Protein AF-A0A7V5NYG4-F1 (afdb_monomer)

Mean predicted aligned error: 10.07 Å

Radius of gyration: 20.03 Å; Cα contacts (8 Å, |Δi|>4): 66; chains: 1; bounding box: 36×22×54 Å

InterPro domains:
  IPR010766 DRTGG [PF07085] (1-54)
  IPR028979 HPr(Ser) kinase/phosphorylase-like, N-terminal domain superfamily [G3DSA:3.40.1390.20] (1-75)
  IPR028979 HPr(Ser) kinase/phosphorylase-like, N-terminal domain superfamily [SSF75138] (2-58)

Sequence (89 aa):
SDIQLAALETGARCLLLTGGLYPNEIILSRAEEAGVPVLVVEGDTYTVARKVERYSSQAPLRHPLKVKRAQDLFRQHLPEELLCEFLGI

pLDDT: mean 87.35, std 9.15, range [62.06, 96.75]

Organism: NCBI:txid501497

Foldseek 3Di:
DVVLVVCLVVLPQEAEAELQDDDDPVSVVSCVVSVHYYHYYNHDPVVVVVVVVVCVVPPDCPPPVSVVVVVVVCVVPPDPVVVCVVVVD

Solvent-accessible surface area (backbone atoms only — not comparable to full-atom values): 5328 Å² total; per-residue (Å²): 113,65,70,62,54,51,39,58,76,73,64,46,80,55,48,80,35,49,59,53,56,77,76,56,67,70,57,52,54,51,25,58,77,68,70,28,53,76,46,73,36,66,52,50,62,68,64,48,52,55,51,52,54,54,54,65,76,62,60,70,76,74,48,68,69,55,42,51,52,48,54,53,49,42,68,73,75,45,62,67,67,62,52,29,63,73,72,73,97

Secondary structure (DSSP, 8-state):
-HHHHHHHHTT-S-EEE-TT-PPPHHHHHHHHHTT--EEE-SS-HHHHHHHHHHHHHT--TTSHHHHHHHHHHHHHHS-HHHHHHHHT-

Structure (mmCIF, N/CA/C/O backbone):
data_AF-A0A7V5NYG4-F1
#
_entry.id   AF-A0A7V5NYG4-F1
#
loop_
_atom_site.group_PDB
_atom_site.id
_atom_site.type_symbol
_atom_site.label_atom_id
_atom_site.label_alt_id
_atom_site.label_comp_id
_atom_site.label_asym_id
_atom_site.label_entity_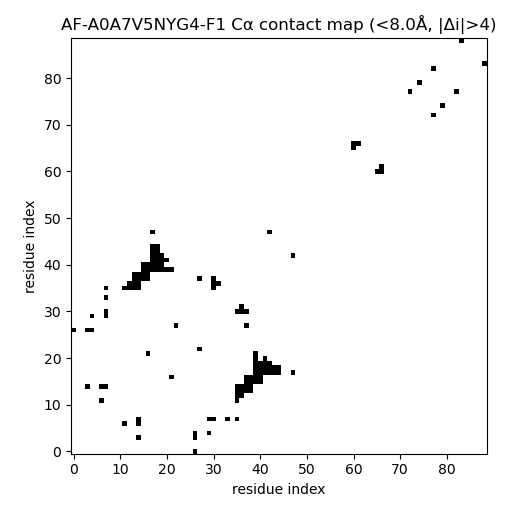id
_atom_site.label_seq_id
_atom_site.pdbx_PDB_ins_code
_atom_site.Cartn_x
_atom_site.Cartn_y
_atom_site.Cartn_z
_atom_site.occupancy
_atom_site.B_iso_or_equiv
_atom_site.auth_seq_id
_atom_site.auth_comp_id
_atom_site.auth_asym_id
_atom_site.auth_atom_id
_atom_site.pdbx_PDB_model_num
ATOM 1 N N . SER A 1 1 ? -1.785 7.801 12.590 1.00 71.81 1 SER A N 1
ATOM 2 C CA . SER A 1 1 ? -2.993 7.684 11.749 1.00 71.81 1 SER A CA 1
ATOM 3 C C . SER A 1 1 ? -2.896 8.578 10.520 1.00 71.81 1 SER A C 1
ATOM 5 O O . SER A 1 1 ? -3.251 8.150 9.433 1.00 71.81 1 SER A O 1
ATOM 7 N N . ASP A 1 2 ? -2.347 9.783 10.667 1.00 88.19 2 ASP A N 1
ATOM 8 C CA . ASP A 1 2 ? -2.369 10.852 9.656 1.00 88.19 2 ASP A CA 1
ATOM 9 C C . ASP A 1 2 ? -1.765 10.457 8.305 1.00 88.19 2 ASP A C 1
ATOM 11 O O . ASP A 1 2 ? -2.305 10.804 7.262 1.00 88.19 2 ASP A O 1
ATOM 15 N N . ILE A 1 3 ? -0.703 9.646 8.308 1.00 92.19 3 ILE A N 1
ATOM 16 C CA . ILE A 1 3 ? -0.077 9.175 7.067 1.00 92.19 3 ILE A CA 1
ATOM 17 C C . ILE A 1 3 ? -1.010 8.295 6.216 1.00 92.19 3 ILE A C 1
ATOM 19 O O . ILE A 1 3 ? -0.927 8.323 4.992 1.00 92.19 3 ILE A O 1
ATOM 23 N N . GLN A 1 4 ? -1.918 7.539 6.846 1.00 94.31 4 GLN A N 1
ATOM 24 C CA . GLN A 1 4 ? -2.882 6.691 6.136 1.00 94.31 4 GLN A CA 1
ATOM 25 C C . GLN A 1 4 ? -3.993 7.544 5.511 1.00 94.31 4 GLN A C 1
ATOM 27 O O . GLN A 1 4 ? -4.355 7.314 4.361 1.00 94.31 4 GLN A O 1
ATOM 32 N N . LEU A 1 5 ? -4.473 8.570 6.225 1.00 93.94 5 LEU A N 1
ATOM 33 C CA . LEU A 1 5 ? -5.430 9.548 5.687 1.00 93.94 5 LEU A CA 1
ATOM 34 C C . LEU A 1 5 ? -4.835 10.328 4.516 1.00 93.94 5 LEU A C 1
ATOM 36 O O . LEU A 1 5 ? -5.439 10.378 3.449 1.00 93.94 5 LEU A O 1
ATOM 40 N N . ALA A 1 6 ? -3.621 10.857 4.678 1.00 94.38 6 ALA A N 1
ATOM 41 C CA . ALA A 1 6 ? -2.938 11.596 3.623 1.00 94.38 6 ALA A CA 1
ATOM 42 C C . ALA A 1 6 ? -2.735 10.739 2.361 1.00 94.38 6 ALA A C 1
ATOM 44 O O . ALA A 1 6 ? -2.896 11.220 1.241 1.00 94.38 6 ALA A O 1
ATOM 45 N N . ALA A 1 7 ? -2.425 9.447 2.516 1.00 94.25 7 ALA A N 1
ATOM 46 C CA . ALA A 1 7 ? -2.320 8.526 1.386 1.00 94.25 7 ALA A CA 1
ATOM 47 C C . ALA A 1 7 ? -3.659 8.365 0.637 1.00 94.25 7 ALA A C 1
ATOM 49 O O . ALA A 1 7 ? -3.676 8.366 -0.594 1.00 94.25 7 ALA A O 1
ATOM 50 N N . LEU A 1 8 ? -4.783 8.282 1.355 1.00 94.50 8 LEU A N 1
ATOM 51 C CA . LEU A 1 8 ? -6.114 8.230 0.737 1.00 94.50 8 LEU A CA 1
ATOM 52 C C . LEU A 1 8 ? -6.445 9.526 -0.014 1.00 94.50 8 LEU A C 1
ATOM 54 O O . LEU A 1 8 ?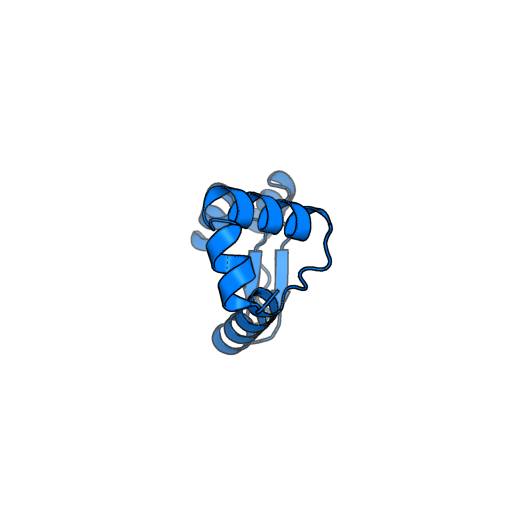 -6.938 9.481 -1.138 1.00 94.50 8 LEU A O 1
ATOM 58 N N . GLU A 1 9 ? -6.124 10.680 0.569 1.00 92.50 9 GLU A N 1
ATOM 59 C CA . GLU A 1 9 ? -6.395 11.995 -0.027 1.00 92.50 9 GLU A CA 1
ATOM 60 C C . GLU A 1 9 ? -5.520 12.298 -1.251 1.00 92.50 9 GLU A C 1
ATOM 62 O O . GLU A 1 9 ? -5.951 12.989 -2.172 1.00 92.50 9 GLU A O 1
ATOM 67 N N . THR A 1 10 ? -4.305 11.748 -1.299 1.00 91.94 10 THR A N 1
ATOM 68 C CA . THR A 1 10 ? -3.352 11.930 -2.411 1.00 91.94 10 THR A CA 1
ATOM 69 C C . THR A 1 10 ? -3.579 10.968 -3.580 1.00 91.94 10 THR A C 1
ATOM 71 O O . THR A 1 10 ? -2.812 10.970 -4.545 1.00 91.94 10 THR A O 1
ATOM 74 N N . GLY A 1 11 ? -4.648 10.166 -3.538 1.00 88.81 11 GLY A N 1
ATOM 75 C CA . GLY A 1 11 ? -5.035 9.284 -4.638 1.00 88.81 11 GLY A CA 1
ATOM 76 C C . GLY A 1 11 ? -4.255 7.971 -4.685 1.00 88.81 11 GLY A C 1
ATOM 77 O O . GLY A 1 11 ? -4.069 7.403 -5.769 1.00 88.81 11 GLY A O 1
ATOM 78 N N . ALA A 1 12 ? -3.791 7.468 -3.533 1.00 93.19 12 ALA A N 1
ATOM 79 C CA . ALA A 1 12 ? -3.228 6.126 -3.456 1.00 93.19 12 ALA A CA 1
ATOM 80 C C . ALA A 1 12 ? -4.211 5.098 -4.036 1.00 93.19 12 ALA A C 1
ATOM 82 O O . ALA A 1 12 ? -5.396 5.083 -3.718 1.00 93.19 12 ALA A O 1
ATOM 83 N N . ARG A 1 13 ? -3.709 4.200 -4.889 1.00 93.50 13 ARG A N 1
ATOM 84 C CA . ARG A 1 13 ? -4.528 3.144 -5.510 1.00 93.50 13 ARG A CA 1
ATOM 85 C C . ARG A 1 13 ? -4.840 1.983 -4.569 1.00 93.50 13 ARG A C 1
ATOM 87 O O . ARG A 1 13 ? -5.702 1.175 -4.887 1.00 93.50 13 ARG A O 1
ATOM 94 N N . CYS A 1 14 ? -4.089 1.857 -3.481 1.00 94.31 14 CYS A N 1
ATOM 95 C CA . CYS A 1 14 ? -4.185 0.789 -2.496 1.00 94.31 14 CYS A CA 1
ATOM 96 C C . CYS A 1 14 ? -3.409 1.205 -1.242 1.00 94.31 14 CYS A C 1
ATOM 98 O O . CYS A 1 14 ? -2.326 1.785 -1.363 1.00 94.31 14 CYS A O 1
ATOM 100 N N . LEU A 1 15 ? -3.907 0.847 -0.059 1.00 94.62 15 LEU A N 1
ATOM 101 C CA . LEU A 1 15 ? -3.142 0.899 1.185 1.00 94.62 15 LEU A CA 1
ATOM 102 C C . LEU A 1 15 ? -2.637 -0.500 1.542 1.00 94.62 15 LEU A C 1
ATOM 104 O O . LEU A 1 15 ? -3.431 -1.424 1.699 1.00 94.62 15 LEU A O 1
ATOM 108 N N . LEU A 1 16 ? -1.320 -0.656 1.683 1.00 95.06 16 LEU A N 1
ATOM 109 C CA . LEU A 1 16 ? -0.682 -1.894 2.134 1.00 95.06 16 LEU A CA 1
ATOM 110 C C . LEU A 1 16 ? -0.111 -1.673 3.539 1.00 95.06 16 LEU A C 1
ATOM 112 O O . LEU A 1 16 ? 0.836 -0.906 3.706 1.00 95.06 16 LEU A O 1
ATOM 116 N N . LEU A 1 17 ? -0.702 -2.320 4.541 1.00 95.00 17 LEU A N 1
ATOM 117 C CA . LEU A 1 17 ? -0.385 -2.134 5.957 1.00 95.00 17 LEU A CA 1
ATOM 118 C C . LEU A 1 17 ? 0.359 -3.360 6.494 1.00 95.00 17 LEU A C 1
ATOM 120 O O . LEU A 1 17 ? -0.158 -4.474 6.466 1.00 95.00 17 LEU A O 1
ATOM 124 N N . THR A 1 18 ? 1.589 -3.155 6.956 1.00 94.75 18 THR A N 1
ATOM 125 C CA . THR A 1 18 ? 2.511 -4.207 7.408 1.00 94.75 18 THR A CA 1
ATOM 126 C C . THR A 1 18 ? 2.472 -4.401 8.924 1.00 94.75 18 THR A C 1
ATOM 128 O O . THR A 1 18 ? 1.929 -3.576 9.660 1.00 94.75 18 THR A O 1
ATOM 131 N N . GLY A 1 19 ? 3.039 -5.510 9.406 1.00 93.06 19 GLY A N 1
ATOM 132 C CA . GLY A 1 19 ? 3.082 -5.847 10.833 1.00 93.06 19 GLY A CA 1
ATOM 133 C C . GLY A 1 19 ? 1.746 -6.305 11.427 1.00 93.06 19 GLY A C 1
ATOM 134 O O . GLY A 1 19 ? 1.620 -6.368 12.645 1.00 93.06 19 GLY A O 1
ATOM 135 N N . GLY A 1 20 ? 0.742 -6.602 10.594 1.00 88.62 20 GLY A N 1
ATOM 136 C CA . GLY A 1 20 ? -0.558 -7.125 11.036 1.00 88.62 20 GLY A CA 1
ATOM 137 C C . GLY A 1 20 ? -1.454 -6.112 11.757 1.00 88.62 20 GLY A C 1
ATOM 138 O O . GLY A 1 20 ? -2.4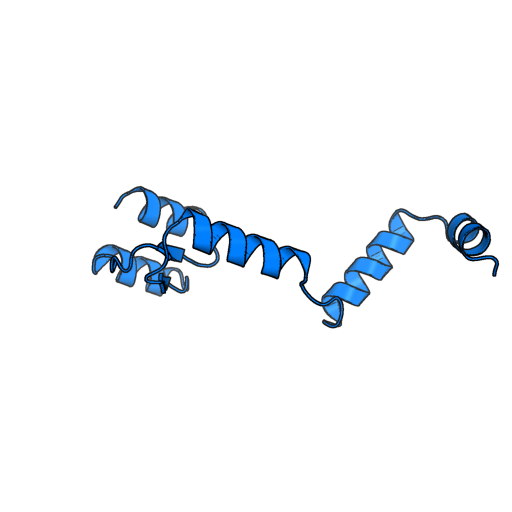87 -6.489 12.306 1.00 88.62 20 GLY A O 1
ATOM 139 N N . LEU A 1 21 ? -1.080 -4.831 11.768 1.00 88.31 21 LEU A N 1
ATOM 140 C CA . LEU A 1 21 ? -1.829 -3.795 12.469 1.00 88.31 21 LEU A CA 1
ATOM 141 C C . LEU A 1 21 ? -3.036 -3.359 11.642 1.00 88.31 21 LEU A C 1
ATOM 143 O O . LEU A 1 21 ? -2.896 -2.727 10.591 1.00 88.31 21 LEU A O 1
ATOM 147 N N . TYR A 1 22 ? -4.226 -3.677 12.146 1.00 92.06 22 TYR A N 1
ATOM 148 C CA . TYR A 1 22 ? -5.465 -3.213 11.541 1.00 92.06 22 TYR A CA 1
ATOM 149 C C . TYR A 1 22 ? -5.647 -1.705 11.752 1.00 92.06 22 TYR A C 1
ATOM 151 O O . TYR A 1 22 ? -5.413 -1.199 12.855 1.00 92.06 22 TYR A O 1
ATOM 159 N N . PRO A 1 23 ? -6.061 -0.973 10.707 1.00 92.88 23 PRO A N 1
ATOM 160 C CA . PRO A 1 23 ? -6.381 0.435 10.839 1.00 92.88 23 PRO A CA 1
ATOM 161 C C . PRO A 1 23 ? -7.693 0.609 11.614 1.00 92.88 23 PRO A C 1
ATOM 163 O O . PRO A 1 23 ? -8.501 -0.313 11.727 1.00 92.88 23 PRO A O 1
ATOM 166 N N . ASN A 1 24 ? -7.908 1.807 12.156 1.00 94.38 24 ASN A N 1
ATOM 167 C CA . ASN A 1 24 ? -9.153 2.126 12.852 1.00 94.38 24 ASN A CA 1
ATOM 168 C C . ASN A 1 24 ? -10.327 2.321 11.867 1.00 94.38 24 ASN A C 1
ATOM 170 O O . ASN A 1 24 ? -10.129 2.461 10.658 1.00 94.38 24 ASN A O 1
ATOM 174 N N . GLU A 1 25 ? -11.551 2.373 12.399 1.00 94.88 25 GLU A N 1
ATOM 175 C CA . GLU A 1 25 ? -12.777 2.503 11.596 1.00 94.88 25 GLU A CA 1
ATOM 176 C C . GLU A 1 25 ? -12.811 3.764 10.724 1.00 94.88 25 GLU A C 1
ATOM 178 O O . GLU A 1 25 ? -13.320 3.717 9.609 1.00 94.88 25 GLU A O 1
ATOM 183 N N . ILE A 1 26 ? -12.215 4.872 11.179 1.00 94.88 26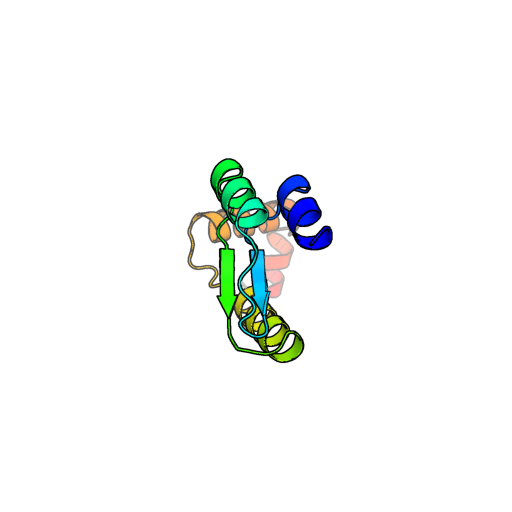 ILE A N 1
ATOM 184 C CA . ILE A 1 26 ? -12.167 6.127 10.413 1.00 94.88 26 ILE A CA 1
ATOM 185 C C . ILE A 1 26 ? -11.400 5.920 9.101 1.00 94.88 26 ILE A C 1
ATOM 187 O O . ILE A 1 26 ? -11.852 6.347 8.040 1.00 94.88 26 ILE A O 1
ATOM 191 N N . ILE A 1 27 ? -10.253 5.238 9.157 1.00 95.00 27 ILE A N 1
ATOM 192 C CA . ILE A 1 27 ? -9.461 4.921 7.962 1.00 95.00 27 ILE A CA 1
ATOM 193 C C . ILE A 1 27 ? -10.215 3.962 7.044 1.00 95.00 27 ILE A C 1
ATOM 195 O O . ILE A 1 27 ? -10.195 4.157 5.832 1.00 95.00 27 ILE A O 1
ATOM 199 N N . LEU A 1 28 ? -10.872 2.942 7.604 1.00 95.25 28 LEU A N 1
ATOM 200 C CA . LEU A 1 28 ? -11.636 1.968 6.821 1.00 95.25 28 LEU A CA 1
ATOM 201 C C . LEU A 1 28 ? -12.798 2.637 6.079 1.00 95.25 28 LEU A C 1
ATOM 203 O O . LEU A 1 28 ? -12.901 2.480 4.866 1.00 95.25 28 LEU A O 1
ATOM 207 N N . SER A 1 29 ? -13.592 3.456 6.775 1.00 96.06 29 SER A N 1
ATOM 208 C CA . SER A 1 29 ? -14.685 4.234 6.180 1.00 96.06 29 SER A CA 1
ATOM 209 C C . SER A 1 29 ? -14.170 5.147 5.069 1.00 96.06 29 SER A C 1
ATOM 211 O O . SER A 1 29 ? -14.732 5.193 3.978 1.00 96.06 29 SER A O 1
ATOM 213 N N . ARG A 1 30 ? -13.051 5.845 5.306 1.00 95.00 30 ARG A N 1
ATOM 214 C CA . ARG A 1 30 ? -12.476 6.750 4.307 1.00 95.00 30 ARG A CA 1
ATOM 215 C C . ARG A 1 30 ? -11.934 6.006 3.087 1.00 95.00 30 ARG A C 1
ATOM 217 O O . ARG A 1 30 ? -12.048 6.500 1.968 1.00 95.00 30 ARG A O 1
ATOM 224 N N . ALA A 1 31 ? -11.336 4.837 3.294 1.00 95.81 31 ALA A N 1
ATOM 225 C CA . ALA A 1 31 ? -10.850 3.989 2.215 1.00 95.81 31 ALA A CA 1
ATOM 226 C C . ALA A 1 31 ? -12.010 3.452 1.364 1.00 95.81 31 ALA A C 1
ATOM 228 O O . ALA A 1 31 ? -11.911 3.454 0.138 1.00 95.81 31 ALA A O 1
ATOM 229 N N . GLU A 1 32 ? -13.123 3.074 1.996 1.00 95.75 32 GLU A N 1
ATOM 230 C CA . GLU A 1 32 ? -14.345 2.643 1.315 1.00 95.75 32 GLU A CA 1
ATOM 231 C C . GLU A 1 32 ? -14.960 3.772 0.476 1.00 95.75 32 GLU A C 1
ATOM 233 O O . GLU A 1 32 ? -15.191 3.586 -0.719 1.00 95.75 32 GLU A O 1
ATOM 238 N N . GLU A 1 33 ? -15.118 4.971 1.048 1.00 95.56 33 GLU A N 1
ATOM 239 C CA . GLU A 1 33 ? -15.576 6.165 0.319 1.00 95.56 33 GLU A CA 1
ATOM 240 C C . GLU A 1 33 ? -14.684 6.501 -0.884 1.00 95.56 33 GLU A C 1
ATOM 242 O O . GLU A 1 33 ? -15.172 6.906 -1.940 1.00 95.56 33 GLU A O 1
ATOM 247 N N . ALA A 1 34 ? -13.368 6.347 -0.727 1.00 94.19 34 ALA A N 1
ATOM 248 C CA . ALA A 1 34 ? -12.396 6.605 -1.783 1.00 94.19 34 ALA A CA 1
ATOM 249 C C . ALA A 1 34 ? -12.290 5.455 -2.805 1.00 94.19 34 ALA A C 1
ATOM 251 O O . ALA A 1 34 ? -11.595 5.600 -3.814 1.00 94.19 34 ALA A O 1
ATOM 252 N N . GLY A 1 35 ? -12.938 4.310 -2.560 1.00 95.19 35 GLY A N 1
ATOM 253 C CA . GLY A 1 35 ? -12.793 3.102 -3.375 1.00 95.19 35 GLY A CA 1
ATOM 254 C C . GLY A 1 35 ? -11.368 2.536 -3.367 1.00 95.19 35 GLY A C 1
ATOM 255 O O . GLY A 1 35 ? -10.937 1.924 -4.347 1.00 95.19 35 GLY A O 1
ATOM 256 N N . VAL A 1 36 ? -10.614 2.772 -2.291 1.00 96.75 36 VAL A N 1
ATOM 257 C CA . VAL A 1 36 ? -9.223 2.341 -2.140 1.00 96.75 36 VAL A CA 1
ATOM 258 C C . VAL A 1 36 ? -9.179 1.044 -1.325 1.00 96.75 36 VAL A C 1
ATOM 260 O O . VAL A 1 36 ? -9.552 1.045 -0.154 1.00 96.75 36 VAL A O 1
ATOM 263 N N . PRO A 1 37 ? -8.692 -0.074 -1.888 1.00 96.25 37 PRO A N 1
ATOM 264 C CA . PRO A 1 37 ? -8.549 -1.318 -1.143 1.00 96.25 37 PRO A CA 1
ATOM 265 C C . PRO A 1 37 ? -7.488 -1.197 -0.043 1.00 96.25 37 PRO A C 1
ATOM 267 O O . PRO A 1 37 ? -6.430 -0.585 -0.234 1.00 96.25 37 PRO A O 1
ATOM 270 N N . VAL A 1 38 ? -7.754 -1.847 1.091 1.00 95.62 38 VAL A N 1
ATOM 271 C CA . VAL A 1 38 ? -6.834 -1.951 2.229 1.00 95.62 38 VAL A CA 1
ATOM 272 C C . VAL A 1 38 ? -6.405 -3.405 2.391 1.00 95.62 38 VAL A C 1
ATOM 274 O O . VAL A 1 38 ? -7.240 -4.289 2.565 1.00 95.62 38 VAL A O 1
ATOM 277 N N . LEU A 1 39 ? -5.098 -3.658 2.341 1.00 95.19 39 LEU A N 1
ATOM 278 C CA . LEU A 1 39 ? -4.510 -4.976 2.559 1.00 95.19 39 LEU A CA 1
ATOM 279 C C . LEU A 1 39 ? -3.643 -4.947 3.811 1.00 95.19 39 LEU A C 1
ATOM 281 O O . LEU A 1 39 ? -2.627 -4.254 3.848 1.00 95.19 39 LEU A O 1
ATOM 285 N N . VAL A 1 40 ? -4.022 -5.739 4.811 1.00 95.50 40 VAL A N 1
ATOM 286 C CA . VAL A 1 40 ? -3.224 -5.948 6.022 1.00 95.50 40 VAL A CA 1
ATOM 287 C C . VAL A 1 40 ? -2.409 -7.226 5.860 1.00 95.50 40 VAL A C 1
ATOM 289 O O . VAL A 1 40 ? -2.942 -8.274 5.499 1.00 95.50 40 VAL A O 1
ATOM 292 N N . VAL A 1 41 ? -1.107 -7.137 6.111 1.00 95.19 41 VAL A N 1
ATOM 293 C CA . VAL A 1 41 ? -0.169 -8.256 6.003 1.00 95.19 41 VAL A CA 1
ATOM 294 C C . VAL A 1 41 ? 0.680 -8.355 7.266 1.00 95.19 41 VAL A C 1
ATOM 296 O O . VAL A 1 41 ? 1.130 -7.348 7.807 1.00 95.19 41 VAL A O 1
ATOM 299 N N . GLU A 1 42 ? 0.932 -9.577 7.731 1.00 94.56 42 GLU A N 1
ATOM 300 C CA . GLU A 1 42 ? 1.721 -9.823 8.950 1.00 94.56 42 GLU A CA 1
ATOM 301 C C . GLU A 1 42 ? 3.217 -9.516 8.780 1.00 94.56 42 GLU A C 1
ATOM 303 O O . GLU A 1 42 ? 3.912 -9.243 9.753 1.00 94.56 42 GLU A O 1
ATOM 308 N N . GLY A 1 43 ? 3.730 -9.542 7.545 1.00 93.75 43 GLY A N 1
ATOM 309 C CA . GLY A 1 43 ? 5.150 -9.318 7.265 1.00 93.75 43 GLY A CA 1
ATOM 310 C C . GLY A 1 43 ? 5.628 -7.912 7.630 1.00 93.75 43 GLY A C 1
ATOM 311 O O . GLY A 1 43 ? 4.852 -6.957 7.624 1.00 93.75 43 GLY A O 1
ATOM 312 N N . ASP A 1 44 ? 6.927 -7.777 7.899 1.00 94.94 44 ASP A N 1
ATOM 313 C CA . ASP A 1 44 ? 7.551 -6.485 8.170 1.00 94.94 44 ASP A CA 1
ATOM 314 C C . ASP A 1 44 ? 7.647 -5.612 6.907 1.00 94.94 44 ASP A C 1
ATOM 316 O O . ASP A 1 44 ? 7.641 -6.093 5.767 1.00 94.94 44 ASP A O 1
ATOM 320 N N . THR A 1 45 ? 7.770 -4.303 7.123 1.00 93.31 45 THR A N 1
ATOM 321 C CA . THR A 1 45 ? 7.812 -3.299 6.055 1.00 93.31 45 THR A CA 1
ATOM 322 C C . THR A 1 45 ? 8.906 -3.563 5.028 1.00 93.31 45 THR A C 1
ATOM 324 O O . THR A 1 45 ? 8.646 -3.446 3.831 1.00 93.31 45 THR A O 1
ATOM 327 N N . TYR A 1 46 ? 10.108 -3.950 5.464 1.00 95.56 46 TYR A N 1
ATOM 328 C CA . TYR A 1 46 ? 11.231 -4.168 4.557 1.00 95.56 46 TYR A CA 1
ATOM 329 C C . TYR A 1 46 ? 10.979 -5.380 3.657 1.00 95.56 46 TYR A C 1
ATOM 331 O O . TYR A 1 46 ? 11.052 -5.278 2.429 1.00 95.56 46 TYR A O 1
ATOM 339 N N . THR A 1 47 ? 10.615 -6.520 4.243 1.00 94.38 47 THR A N 1
ATOM 340 C CA . THR A 1 47 ? 10.355 -7.755 3.493 1.00 94.38 47 THR A CA 1
ATOM 341 C C . THR A 1 47 ? 9.205 -7.587 2.505 1.00 94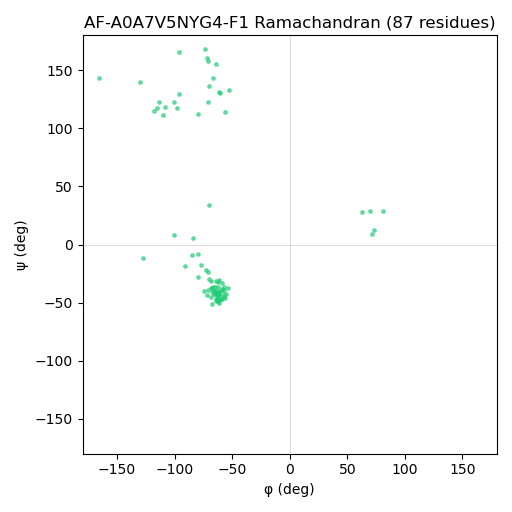.38 47 THR A C 1
ATOM 343 O O . THR A 1 47 ? 9.292 -8.042 1.360 1.00 94.38 47 THR A O 1
ATOM 346 N N . VAL A 1 48 ? 8.121 -6.929 2.923 1.00 94.81 48 VAL A N 1
ATOM 347 C CA . VAL A 1 48 ? 6.952 -6.697 2.068 1.00 94.81 48 VAL A CA 1
ATOM 348 C C . VAL A 1 48 ? 7.284 -5.727 0.934 1.00 94.81 48 VAL A C 1
ATOM 350 O O . VAL A 1 48 ? 6.981 -6.043 -0.217 1.00 94.81 48 VAL A O 1
ATOM 353 N N . ALA A 1 49 ? 7.974 -4.616 1.210 1.00 93.12 49 ALA A N 1
ATOM 354 C CA . ALA A 1 49 ? 8.402 -3.675 0.172 1.00 93.12 49 ALA A CA 1
ATOM 355 C C . ALA A 1 49 ? 9.250 -4.375 -0.904 1.00 93.12 49 ALA A C 1
ATOM 357 O O . ALA A 1 49 ? 8.959 -4.273 -2.096 1.00 93.12 49 ALA A O 1
ATOM 358 N N . ARG A 1 50 ? 10.220 -5.202 -0.491 1.00 93.50 50 ARG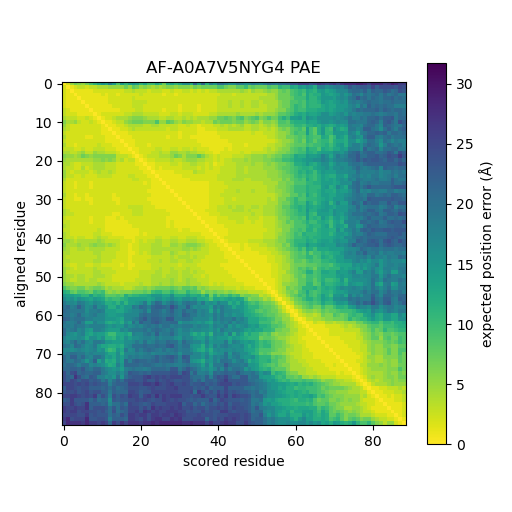 A N 1
ATOM 359 C CA . ARG A 1 50 ? 11.058 -5.993 -1.410 1.00 93.50 50 ARG A CA 1
ATOM 360 C C . ARG A 1 50 ? 10.257 -6.992 -2.245 1.00 93.50 50 ARG A C 1
ATOM 362 O O . ARG A 1 50 ? 10.582 -7.214 -3.412 1.00 93.50 50 ARG A O 1
ATOM 369 N N . LYS A 1 51 ? 9.217 -7.614 -1.678 1.00 91.19 51 LYS A N 1
ATOM 370 C CA . LYS A 1 51 ? 8.310 -8.494 -2.435 1.00 91.19 51 LYS A CA 1
ATOM 371 C C . LYS A 1 51 ? 7.549 -7.703 -3.500 1.00 91.19 51 LYS A C 1
ATOM 373 O O . LYS A 1 51 ? 7.523 -8.130 -4.652 1.00 91.19 51 LYS A O 1
ATOM 378 N N . VAL A 1 52 ? 6.983 -6.552 -3.140 1.00 90.19 52 VAL A N 1
ATO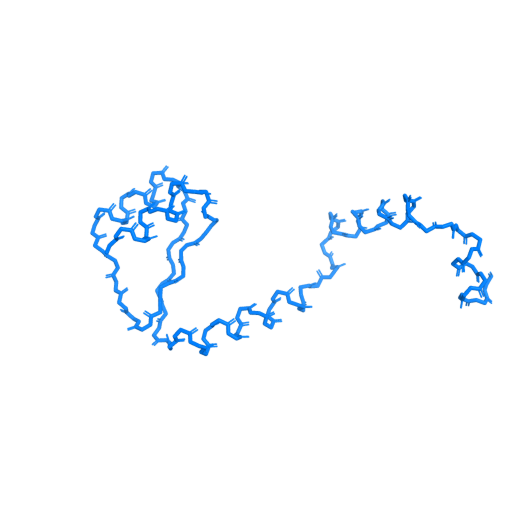M 379 C CA . VAL A 1 52 ? 6.234 -5.688 -4.069 1.00 90.19 52 VAL A CA 1
ATOM 380 C C . VAL A 1 52 ? 7.125 -5.191 -5.216 1.00 90.19 52 VAL A C 1
ATOM 382 O O . VAL A 1 52 ? 6.725 -5.278 -6.377 1.00 90.19 52 VAL A O 1
ATOM 385 N N . GLU A 1 53 ? 8.359 -4.765 -4.929 1.00 88.25 53 GLU A N 1
ATOM 386 C CA . GLU A 1 53 ? 9.343 -4.363 -5.950 1.00 88.25 53 GLU A CA 1
ATOM 387 C C . GLU A 1 53 ? 9.621 -5.476 -6.975 1.00 88.25 53 GLU A C 1
ATOM 389 O O . GLU A 1 53 ? 9.652 -5.240 -8.190 1.00 88.25 53 GLU A O 1
ATOM 394 N N . ARG A 1 54 ? 9.782 -6.719 -6.503 1.00 85.69 54 ARG A N 1
ATOM 395 C CA . ARG A 1 54 ? 10.011 -7.878 -7.380 1.00 85.69 54 ARG A CA 1
ATOM 396 C C . ARG A 1 54 ? 8.818 -8.155 -8.294 1.00 85.69 54 ARG A C 1
ATOM 398 O O . ARG A 1 54 ? 9.018 -8.446 -9.468 1.00 85.69 54 ARG A O 1
ATOM 405 N N . TYR A 1 55 ? 7.589 -8.033 -7.793 1.00 78.81 55 TYR A N 1
ATOM 406 C CA . TYR A 1 55 ? 6.393 -8.217 -8.622 1.00 78.81 55 TYR A CA 1
ATOM 407 C C . TYR A 1 55 ? 6.221 -7.110 -9.666 1.00 78.81 55 TYR A C 1
ATOM 409 O O . TYR A 1 55 ? 5.822 -7.392 -10.795 1.00 78.81 55 TYR A O 1
ATOM 417 N N . SER A 1 56 ? 6.553 -5.864 -9.319 1.00 68.62 56 SER A N 1
ATOM 418 C CA . SER A 1 56 ? 6.466 -4.736 -10.253 1.00 68.62 56 SER A CA 1
ATOM 419 C C . SER A 1 56 ? 7.419 -4.901 -11.446 1.00 68.62 56 SER A C 1
ATOM 421 O O . SER A 1 56 ? 7.027 -4.701 -12.595 1.00 68.62 56 SER A O 1
ATOM 423 N N . SER A 1 57 ? 8.648 -5.357 -11.187 1.00 62.06 57 SER A N 1
ATOM 424 C CA . SER A 1 57 ? 9.678 -5.563 -12.220 1.00 62.06 57 SER A CA 1
ATOM 425 C C . SER A 1 57 ? 9.435 -6.777 -13.127 1.00 62.06 57 SER A C 1
ATOM 427 O O . SER A 1 57 ? 9.932 -6.803 -14.249 1.00 62.06 57 SER A O 1
ATOM 429 N N . GLN A 1 58 ? 8.646 -7.759 -12.686 1.00 63.03 58 GLN A N 1
ATOM 430 C CA . GLN A 1 58 ? 8.329 -8.968 -13.460 1.00 63.03 58 GLN A CA 1
ATOM 431 C C . GLN A 1 58 ? 6.952 -8.924 -14.132 1.00 63.03 58 GLN A C 1
ATOM 433 O O . GLN A 1 58 ? 6.501 -9.939 -14.667 1.00 63.03 58 GLN A O 1
ATOM 438 N N . ALA A 1 59 ? 6.258 -7.780 -14.102 1.00 64.38 59 ALA A N 1
ATOM 439 C CA . ALA A 1 59 ? 4.901 -7.676 -14.623 1.00 64.38 59 ALA A CA 1
ATOM 440 C C . ALA A 1 59 ? 4.853 -8.114 -16.104 1.00 64.38 59 ALA A C 1
ATOM 442 O O . ALA A 1 59 ? 5.408 -7.419 -16.960 1.00 64.38 59 ALA A O 1
ATOM 443 N N . PRO A 1 60 ? 4.174 -9.228 -16.444 1.00 63.03 60 PRO A N 1
ATOM 444 C CA . PRO A 1 60 ? 4.233 -9.773 -17.792 1.00 63.03 60 PRO A CA 1
ATOM 445 C C . PRO A 1 60 ? 3.707 -8.764 -18.818 1.00 63.03 60 PRO A C 1
ATOM 447 O O . PRO A 1 60 ? 2.584 -8.266 -18.693 1.00 63.03 60 PRO A O 1
ATOM 450 N N . LEU A 1 61 ? 4.464 -8.533 -19.894 1.00 66.69 61 LEU A N 1
ATOM 451 C CA . LEU A 1 61 ? 4.019 -7.809 -21.097 1.00 66.69 61 LEU A CA 1
ATOM 452 C C . LEU A 1 61 ? 2.996 -8.624 -21.915 1.00 66.69 61 LEU A C 1
ATOM 454 O O . LEU A 1 61 ? 2.976 -8.580 -23.135 1.00 66.69 61 LEU A O 1
ATOM 458 N N . ARG A 1 62 ? 2.141 -9.408 -21.254 1.00 69.62 62 ARG A N 1
ATOM 459 C CA . ARG A 1 62 ? 1.095 -10.207 -21.907 1.00 69.62 62 ARG A CA 1
ATOM 460 C C . ARG A 1 62 ? -0.219 -9.449 -22.031 1.00 69.62 62 ARG A C 1
ATOM 462 O O . ARG A 1 62 ? -1.073 -9.830 -22.820 1.00 69.62 62 ARG A O 1
ATOM 469 N N . HIS A 1 63 ? -0.393 -8.382 -21.252 1.00 78.44 63 HIS A N 1
ATOM 470 C CA . HIS A 1 63 ? -1.613 -7.593 -21.311 1.00 78.44 63 HIS A CA 1
ATOM 471 C C . HIS A 1 63 ? -1.664 -6.800 -22.632 1.00 78.44 63 HIS A C 1
ATOM 473 O O . HIS A 1 63 ? -0.763 -5.982 -22.854 1.00 78.44 63 HIS A O 1
ATOM 479 N N . PRO A 1 64 ? -2.709 -6.950 -23.473 1.00 79.50 64 PRO A N 1
ATOM 480 C CA . PRO A 1 64 ? -2.771 -6.327 -24.801 1.00 79.50 64 PRO A CA 1
ATOM 481 C C . PRO A 1 64 ? -2.533 -4.811 -24.789 1.00 79.50 64 PRO A C 1
ATOM 483 O O . PRO A 1 64 ? -1.829 -4.282 -25.643 1.00 79.50 64 PRO A O 1
ATOM 486 N N . LEU A 1 65 ? -3.041 -4.108 -23.767 1.00 82.81 65 LEU A N 1
ATOM 487 C CA . LEU A 1 65 ? -2.811 -2.663 -23.608 1.00 82.81 65 LEU A CA 1
ATOM 488 C C . LEU A 1 65 ? -1.339 -2.302 -23.362 1.00 82.81 65 LEU A C 1
ATOM 490 O O . LEU A 1 65 ? -0.876 -1.283 -23.868 1.00 82.81 65 LEU A O 1
ATOM 494 N N . LYS A 1 66 ? -0.594 -3.122 -22.608 1.00 81.19 66 LYS A N 1
ATOM 495 C CA . LYS A 1 66 ? 0.836 -2.882 -22.363 1.00 81.19 66 LYS A CA 1
ATOM 496 C C . LYS A 1 66 ? 1.654 -3.135 -23.627 1.00 81.19 66 LYS A C 1
ATOM 498 O O . LYS A 1 66 ? 2.550 -2.352 -23.915 1.00 81.19 66 LYS A O 1
ATOM 503 N N . VAL A 1 67 ? 1.305 -4.171 -24.397 1.00 85.19 67 VAL A N 1
ATOM 504 C CA . VAL A 1 67 ? 1.932 -4.461 -25.699 1.00 85.19 67 VAL A CA 1
ATOM 505 C C . VAL A 1 67 ? 1.704 -3.307 -26.666 1.00 85.19 67 VAL A C 1
ATOM 507 O O . VAL A 1 67 ? 2.666 -2.777 -27.213 1.00 85.19 67 VAL A O 1
ATOM 510 N N . LYS A 1 68 ? 0.452 -2.858 -26.812 1.00 86.44 68 LYS A N 1
ATOM 511 C CA . LYS A 1 68 ? 0.119 -1.726 -27.680 1.00 86.44 68 LYS A CA 1
ATOM 512 C C . LYS A 1 68 ? 0.873 -0.462 -27.263 1.00 86.44 68 LYS A C 1
ATOM 514 O O . LYS A 1 68 ? 1.506 0.174 -28.095 1.00 86.44 68 LYS A O 1
ATOM 519 N N . ARG A 1 69 ? 0.884 -0.137 -25.964 1.00 85.62 69 ARG A N 1
ATOM 520 C CA . ARG A 1 69 ? 1.614 1.032 -25.456 1.00 85.62 69 ARG A CA 1
ATOM 521 C C . ARG A 1 69 ? 3.117 0.932 -25.713 1.00 85.62 69 ARG A C 1
ATOM 523 O O . ARG A 1 69 ? 3.722 1.936 -26.065 1.00 85.62 69 ARG A O 1
ATOM 530 N N . ALA A 1 70 ? 3.708 -0.251 -25.556 1.00 82.06 70 ALA A N 1
ATOM 531 C CA . ALA A 1 70 ? 5.110 -0.478 -25.881 1.00 82.06 70 ALA A CA 1
ATOM 532 C C . ALA A 1 70 ? 5.376 -0.275 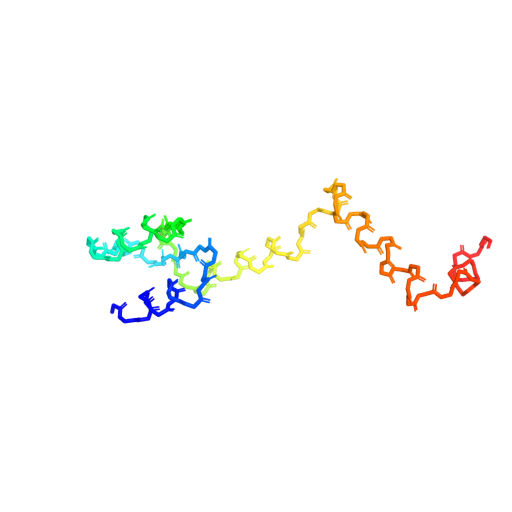-27.382 1.00 82.06 70 ALA A C 1
ATOM 534 O O . ALA A 1 70 ? 6.287 0.464 -27.731 1.00 82.06 70 ALA A O 1
ATOM 535 N N . GLN A 1 71 ? 4.548 -0.843 -28.266 1.00 83.69 71 GLN A N 1
ATOM 536 C CA . GLN A 1 71 ? 4.646 -0.642 -29.720 1.00 83.69 71 GLN A CA 1
ATOM 537 C C . GLN A 1 71 ? 4.528 0.833 -30.122 1.00 83.69 71 GLN A C 1
ATOM 539 O O . GLN A 1 71 ? 5.238 1.288 -31.016 1.00 83.69 71 GLN A O 1
ATOM 544 N N . ASP A 1 72 ? 3.635 1.580 -29.473 1.00 88.75 72 ASP A N 1
ATOM 545 C CA . ASP A 1 72 ? 3.467 3.011 -29.725 1.00 88.75 72 ASP A CA 1
ATOM 546 C C . ASP A 1 72 ? 4.704 3.803 -29.274 1.00 88.75 72 ASP A C 1
ATOM 548 O O . ASP A 1 72 ? 5.160 4.682 -29.998 1.00 88.75 72 ASP A O 1
ATOM 552 N N . LEU A 1 73 ? 5.286 3.462 -28.119 1.00 87.19 73 LEU A N 1
ATOM 553 C CA . LEU A 1 73 ? 6.524 4.077 -27.629 1.00 87.19 73 LEU A CA 1
ATOM 554 C C . LEU A 1 73 ? 7.721 3.761 -28.534 1.00 87.19 73 LEU A C 1
ATOM 556 O O . LEU A 1 73 ? 8.510 4.658 -28.820 1.00 87.19 73 LEU A O 1
ATOM 560 N N . PHE A 1 74 ? 7.837 2.520 -29.019 1.00 85.75 74 PHE A N 1
ATOM 561 C CA . PHE A 1 74 ? 8.879 2.150 -29.977 1.00 85.75 74 PHE A CA 1
ATOM 562 C C . PHE A 1 74 ? 8.743 2.948 -31.272 1.00 85.75 74 PHE A C 1
ATOM 564 O O . PHE A 1 74 ? 9.712 3.569 -31.681 1.00 85.75 74 PHE A O 1
ATOM 571 N N . ARG A 1 75 ? 7.544 3.046 -31.860 1.00 82.19 75 ARG A N 1
ATOM 572 C CA . ARG A 1 75 ? 7.329 3.868 -33.067 1.00 82.19 75 ARG A CA 1
ATOM 573 C C . ARG A 1 75 ? 7.609 5.357 -32.863 1.00 82.19 75 ARG A C 1
ATOM 575 O O . ARG A 1 75 ? 7.976 6.036 -33.811 1.00 82.19 75 ARG A O 1
ATOM 582 N N . GLN A 1 76 ? 7.405 5.881 -31.655 1.00 88.38 76 GLN A N 1
ATOM 583 C CA . GLN A 1 76 ? 7.634 7.299 -31.358 1.00 88.38 76 GLN A CA 1
ATOM 584 C C . GLN A 1 76 ? 9.108 7.651 -31.138 1.00 88.38 76 GLN A C 1
ATOM 586 O O . GLN A 1 76 ? 9.490 8.798 -31.359 1.00 88.38 76 GLN A O 1
ATOM 591 N N . HIS A 1 77 ? 9.920 6.703 -30.669 1.00 85.94 77 HIS A N 1
ATOM 592 C CA . HIS A 1 77 ? 11.269 6.997 -30.175 1.00 85.94 77 HIS A CA 1
ATOM 593 C C . HIS A 1 77 ? 12.377 6.156 -30.807 1.00 85.94 77 HIS A C 1
ATOM 595 O O . HIS A 1 77 ? 13.548 6.476 -30.616 1.00 85.94 77 HIS A O 1
ATOM 601 N N . LEU A 1 78 ? 12.031 5.101 -31.543 1.00 81.25 78 LEU A N 1
ATOM 602 C CA . LEU A 1 78 ? 12.976 4.216 -32.203 1.00 81.25 78 LEU A CA 1
ATOM 603 C C . LEU A 1 78 ? 12.763 4.283 -33.724 1.00 81.25 78 LEU A C 1
ATOM 605 O O . LEU A 1 78 ? 11.701 3.877 -34.200 1.00 81.25 78 LEU A O 1
ATOM 609 N N . PRO A 1 79 ? 13.747 4.782 -34.489 1.00 79.19 79 PRO A N 1
ATOM 610 C CA . PRO A 1 79 ? 13.735 4.680 -35.943 1.00 79.19 79 PRO A CA 1
ATOM 611 C C . PRO A 1 79 ? 13.739 3.207 -36.349 1.00 79.19 79 PRO A C 1
ATOM 613 O O . PRO A 1 79 ? 14.532 2.417 -35.828 1.00 79.19 79 PRO A O 1
ATOM 616 N N . GLU A 1 80 ? 12.835 2.833 -37.248 1.00 74.75 80 GLU A N 1
ATOM 617 C CA . GLU A 1 80 ? 12.643 1.442 -37.667 1.00 74.75 80 GLU A CA 1
ATOM 618 C C . GLU A 1 80 ? 13.912 0.894 -38.338 1.00 74.75 80 GLU A C 1
ATOM 620 O O . GLU A 1 80 ? 14.275 -0.262 -38.130 1.00 74.75 80 GLU A O 1
ATOM 625 N N . GLU A 1 81 ? 14.663 1.761 -39.023 1.00 79.88 81 GLU A N 1
ATOM 626 C CA . GLU A 1 81 ? 15.907 1.414 -39.710 1.00 79.88 81 GLU A CA 1
ATOM 627 C C . GLU A 1 81 ? 17.001 0.941 -38.740 1.00 79.88 81 GLU A C 1
ATOM 629 O O . GLU A 1 81 ? 17.649 -0.074 -38.985 1.00 79.88 81 GLU A O 1
ATOM 634 N N . LEU A 1 82 ? 17.162 1.628 -37.602 1.00 77.81 82 LEU A N 1
ATOM 635 C CA . LEU A 1 82 ? 18.139 1.264 -36.565 1.00 77.81 82 LEU A CA 1
ATOM 636 C C . LEU A 1 82 ? 17.775 -0.049 -35.869 1.00 77.81 82 LEU A C 1
ATOM 638 O O . LEU A 1 82 ? 18.656 -0.786 -35.426 1.00 77.81 82 LEU A O 1
ATOM 642 N N . LEU A 1 83 ? 16.477 -0.339 -35.749 1.00 79.38 83 LEU A N 1
ATOM 643 C CA . LEU A 1 83 ? 16.009 -1.581 -35.147 1.00 79.38 83 LEU A CA 1
ATOM 644 C C . LEU A 1 83 ? 16.266 -2.772 -36.073 1.00 79.38 83 LEU A C 1
ATOM 646 O O . LEU A 1 83 ? 16.741 -3.802 -35.600 1.00 79.38 83 LEU A O 1
ATOM 650 N N . CYS A 1 84 ? 15.986 -2.625 -37.369 1.00 79.06 84 CYS A N 1
ATOM 651 C CA . CYS A 1 84 ? 16.286 -3.637 -38.383 1.00 79.06 84 CYS A CA 1
ATOM 652 C C . CYS A 1 84 ? 17.793 -3.926 -38.444 1.00 79.06 84 CYS A C 1
ATOM 654 O O . CYS A 1 84 ? 18.209 -5.079 -38.325 1.00 79.06 84 CYS A O 1
ATOM 656 N N . GLU A 1 85 ? 18.620 -2.876 -38.470 1.00 83.88 85 GLU A N 1
ATOM 657 C CA . GLU A 1 85 ? 20.081 -3.005 -38.460 1.00 83.88 85 GLU A CA 1
ATOM 658 C C . GLU A 1 85 ? 20.598 -3.704 -37.188 1.00 83.88 85 GLU A C 1
ATOM 660 O O . GLU A 1 85 ? 21.441 -4.598 -37.268 1.00 83.88 85 GLU A O 1
ATOM 665 N N . PHE A 1 86 ? 20.051 -3.372 -36.012 1.00 78.56 86 PHE A N 1
ATOM 666 C CA . PHE A 1 86 ? 20.405 -4.030 -34.747 1.00 78.56 86 PHE A CA 1
ATOM 667 C C . PHE A 1 86 ? 19.975 -5.505 -34.691 1.00 78.56 86 PHE A C 1
ATOM 669 O O . PHE A 1 86 ? 20.672 -6.332 -34.100 1.00 78.56 86 PHE A O 1
ATOM 676 N N . L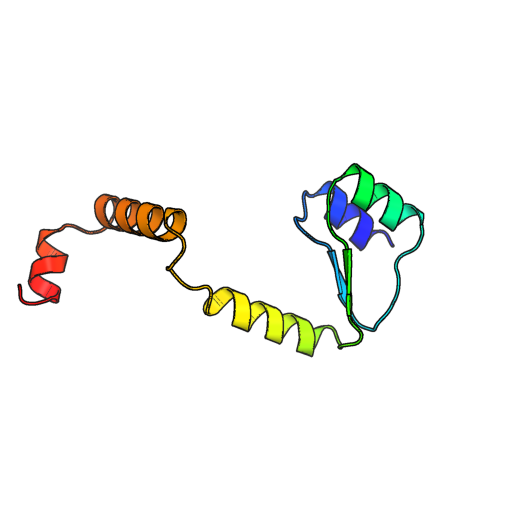EU A 1 87 ? 18.822 -5.839 -35.274 1.00 83.00 87 LEU A N 1
ATOM 677 C CA . LEU A 1 87 ? 18.282 -7.200 -35.291 1.00 83.00 87 LEU A CA 1
ATOM 678 C C . LEU A 1 87 ? 18.838 -8.060 -36.438 1.00 83.00 87 LEU A C 1
ATOM 680 O O . LEU A 1 87 ? 18.618 -9.272 -36.432 1.00 83.00 87 LEU A O 1
ATOM 684 N N . GLY A 1 88 ? 19.579 -7.467 -37.378 1.00 74.75 88 GLY A N 1
ATOM 685 C CA . GLY A 1 88 ? 20.191 -8.167 -38.508 1.00 74.75 88 GLY A CA 1
ATOM 686 C C . GLY A 1 88 ? 19.182 -8.677 -39.540 1.00 74.75 88 GLY A C 1
ATOM 687 O O . GLY A 1 88 ? 19.439 -9.703 -40.175 1.00 74.75 88 GLY A O 1
ATOM 688 N N . ILE A 1 89 ? 18.041 -7.995 -39.670 1.00 71.75 89 ILE A N 1
ATOM 689 C CA . ILE A 1 89 ? 16.959 -8.277 -40.631 1.00 71.75 89 ILE A CA 1
ATOM 690 C C . ILE A 1 89 ? 16.706 -7.086 -41.544 1.00 71.75 89 ILE A C 1
ATOM 692 O O . ILE A 1 89 ? 16.914 -5.941 -41.093 1.00 71.75 89 ILE A O 1
#

Nearest PDB structures (foldseek):
  1ko7-assembly1_B  TM=9.378E-01  e=9.171E-01  Staphylococcus xylosus
  7moe-assembly1_A  TM=6.614E-01  e=1.672E+00  Arabidopsis thaliana
  7moe-assembly2_B  TM=6.571E-01  e=2.851E+00  Arabidopsis thaliana
  6kv3-assembly2_D  TM=3.459E-01  e=5.937E+00  Staphylococcus aureus subsp. aureus COL